Protein AF-A0A958G674-F1 (afdb_monomer_lite)

Radius of gyration: 21.1 Å; chains: 1; bounding box: 41×32×73 Å

Secondary structure (DSSP, 8-state):
----SS-EEEEEEEEEEEEGGGEEEEEEEEEETTS-EEEEEEEE-TTS-B-TTSTTTSEEEE--TTEEEEEEEEEEE-TTS-EEEEEEEEEPPPPP-PPPTTPPP----

Foldseek 3Di:
DDDPDPFFPDWDFQDWEAEAQRKIWTWTWTATVPGAIWIKI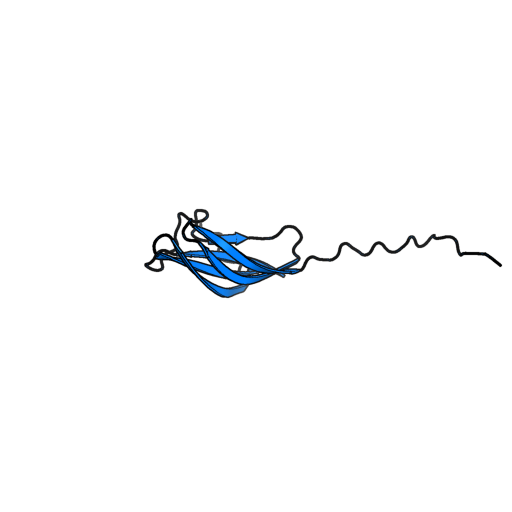FIAHNVRHQPCVPVNHRMDTDDDPQFRYWGWHDWYYDNVGDIDTDTDTHGDDDPPPDPPPPPPPPPDD

Structure (mmCIF, N/CA/C/O backbone):
data_AF-A0A958G674-F1
#
_entry.id   AF-A0A958G674-F1
#
loop_
_atom_site.group_PDB
_atom_site.id
_atom_site.type_symbol
_atom_site.label_atom_id
_atom_site.label_alt_id
_atom_site.label_comp_id
_atom_site.label_asym_id
_atom_site.label_entity_id
_atom_site.label_seq_id
_atom_site.pdbx_PDB_ins_code
_atom_site.Cartn_x
_atom_site.Cartn_y
_atom_site.Cartn_z
_atom_site.occupancy
_atom_site.B_iso_or_equiv
_atom_site.auth_seq_id
_atom_site.auth_comp_id
_atom_site.auth_asym_id
_atom_site.auth_atom_id
_atom_site.pdbx_PDB_model_num
ATOM 1 N N . MET A 1 1 ? 19.340 7.449 17.142 1.00 45.78 1 MET A N 1
ATOM 2 C CA . MET A 1 1 ? 19.177 6.443 16.072 1.00 45.78 1 MET A CA 1
ATOM 3 C C . MET A 1 1 ? 17.868 6.728 15.346 1.00 45.78 1 MET A C 1
ATOM 5 O O 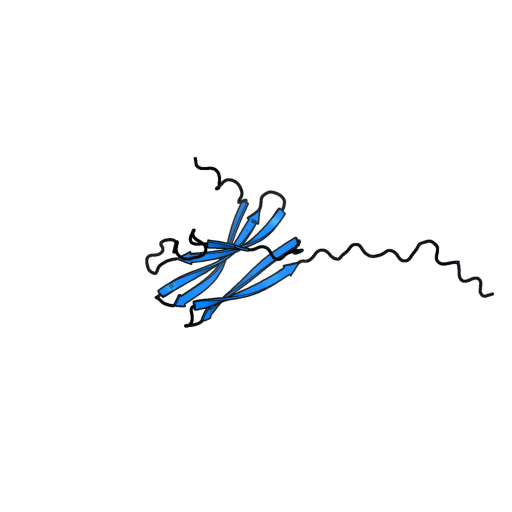. MET A 1 1 ? 16.834 6.210 15.733 1.00 45.78 1 MET A O 1
ATOM 9 N N . LEU A 1 2 ? 17.906 7.616 14.351 1.00 42.56 2 LEU A N 1
ATOM 10 C CA . LEU A 1 2 ? 16.791 7.896 13.445 1.00 42.56 2 LEU A CA 1
ATOM 11 C C . LEU A 1 2 ? 17.416 7.980 12.051 1.00 42.56 2 LEU A C 1
ATOM 13 O O . LEU A 1 2 ? 18.065 8.965 11.717 1.00 42.56 2 LEU A O 1
ATOM 17 N N . LYS A 1 3 ? 17.367 6.882 11.300 1.00 48.75 3 LYS A N 1
ATOM 18 C CA . LYS A 1 3 ? 18.017 6.777 9.989 1.00 48.75 3 LYS A CA 1
ATOM 19 C C . LYS A 1 3 ? 17.068 6.094 9.010 1.00 48.75 3 LYS A C 1
ATOM 21 O O . LYS A 1 3 ? 17.361 5.002 8.545 1.00 48.75 3 LYS A O 1
ATOM 26 N N . ALA A 1 4 ? 15.899 6.692 8.764 1.00 47.22 4 ALA A N 1
ATOM 27 C CA . ALA A 1 4 ? 14.946 6.145 7.794 1.00 47.22 4 ALA A CA 1
ATOM 28 C C . ALA A 1 4 ? 13.838 7.118 7.328 1.00 47.22 4 ALA A C 1
ATOM 30 O O . ALA A 1 4 ? 12.722 6.661 7.140 1.00 47.22 4 ALA A O 1
ATOM 31 N N . ILE A 1 5 ? 14.076 8.426 7.135 1.00 48.00 5 ILE A N 1
ATOM 32 C CA . ILE A 1 5 ? 13.094 9.297 6.431 1.00 48.00 5 ILE A CA 1
ATOM 33 C C . ILE A 1 5 ? 13.792 10.360 5.549 1.00 48.00 5 ILE A C 1
ATOM 35 O O . ILE A 1 5 ? 13.446 11.530 5.570 1.00 48.00 5 ILE A O 1
ATOM 39 N N . GLU A 1 6 ? 14.798 9.973 4.756 1.00 53.06 6 GLU A N 1
ATOM 40 C CA . GLU A 1 6 ? 15.406 10.868 3.736 1.00 53.06 6 GLU A CA 1
ATOM 41 C C . GLU A 1 6 ? 15.373 10.279 2.310 1.00 53.06 6 GLU A C 1
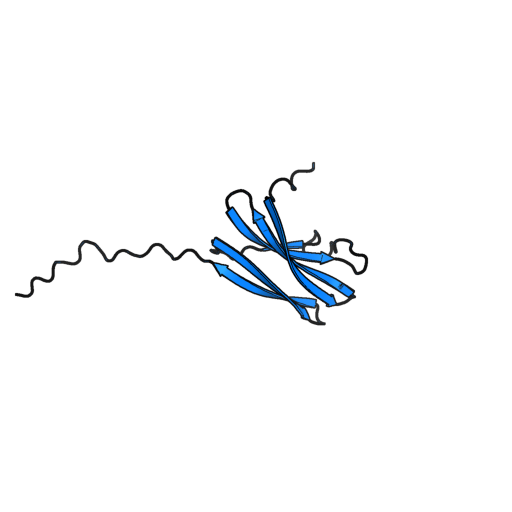ATOM 43 O O . GLU A 1 6 ? 16.159 10.659 1.442 1.00 53.06 6 GLU A O 1
ATOM 48 N N . ARG A 1 7 ? 14.482 9.316 2.031 1.00 57.78 7 ARG A N 1
ATOM 49 C CA . ARG A 1 7 ? 14.475 8.577 0.749 1.00 57.78 7 ARG A CA 1
ATOM 50 C C . ARG A 1 7 ? 13.240 8.774 -0.134 1.00 57.78 7 ARG A C 1
ATOM 52 O O . ARG A 1 7 ? 13.151 8.111 -1.163 1.00 57.78 7 ARG A O 1
ATOM 59 N N . THR A 1 8 ? 12.349 9.696 0.213 1.00 57.66 8 THR A N 1
ATOM 60 C CA . THR A 1 8 ? 11.114 9.954 -0.543 1.00 57.66 8 THR A CA 1
ATOM 61 C C . THR A 1 8 ? 11.187 11.305 -1.238 1.00 57.66 8 THR A C 1
ATOM 63 O O . THR A 1 8 ? 11.541 12.299 -0.605 1.00 57.66 8 THR A O 1
ATOM 66 N N . VAL A 1 9 ? 10.882 11.329 -2.536 1.00 69.38 9 VAL A N 1
ATOM 67 C CA . VAL A 1 9 ? 10.749 12.571 -3.316 1.00 69.38 9 VAL A CA 1
ATOM 68 C C . VAL A 1 9 ? 9.300 13.051 -3.281 1.00 69.38 9 VAL A C 1
ATOM 70 O O . VAL A 1 9 ? 9.049 14.217 -2.996 1.00 69.38 9 VAL A O 1
ATOM 73 N N . GLU A 1 10 ? 8.355 12.130 -3.462 1.00 82.88 10 GLU A N 1
ATOM 74 C CA . GLU A 1 10 ? 6.921 12.405 -3.448 1.00 82.88 10 GLU A CA 1
ATOM 75 C C . GLU A 1 10 ? 6.156 11.182 -2.922 1.00 82.88 10 GLU A C 1
ATOM 77 O O . GLU A 1 10 ? 6.540 10.037 -3.181 1.00 82.88 10 GLU A O 1
ATOM 82 N N . LEU A 1 11 ? 5.081 11.431 -2.173 1.00 88.06 11 LEU A N 1
ATOM 83 C CA . LEU A 1 11 ? 4.066 10.438 -1.840 1.00 88.06 11 LEU A CA 1
ATOM 84 C C . LEU A 1 11 ? 2.755 10.893 -2.467 1.00 88.06 11 LEU A C 1
ATOM 86 O O . LEU A 1 11 ? 2.261 11.976 -2.154 1.00 88.06 11 LEU A O 1
ATOM 90 N N . THR A 1 12 ? 2.178 10.040 -3.303 1.00 93.62 12 THR A N 1
ATOM 91 C CA . THR A 1 12 ? 0.885 10.288 -3.941 1.00 93.62 12 THR A CA 1
ATOM 92 C C . THR A 1 12 ? -0.097 9.231 -3.458 1.00 93.62 12 THR A C 1
ATOM 94 O O . THR A 1 12 ? 0.145 8.040 -3.640 1.00 93.62 12 THR A O 1
ATOM 97 N N . VAL A 1 13 ? -1.204 9.649 -2.844 1.00 96.44 13 VAL A N 1
ATOM 98 C CA . VAL A 1 13 ? -2.330 8.754 -2.536 1.00 96.44 13 VAL A CA 1
ATOM 99 C C . VAL A 1 13 ? -3.228 8.691 -3.761 1.00 96.44 13 VAL A C 1
ATOM 101 O O . VAL A 1 13 ? -3.603 9.728 -4.304 1.00 96.44 13 VAL A O 1
ATOM 104 N N . THR A 1 14 ? -3.555 7.481 -4.196 1.00 97.31 14 THR A N 1
ATOM 105 C CA . THR A 1 14 ? -4.374 7.245 -5.389 1.00 97.31 14 THR A CA 1
ATOM 106 C C . THR A 1 14 ? -5.784 6.813 -5.029 1.00 97.31 14 THR A C 1
ATOM 108 O O . THR A 1 14 ? -6.705 7.124 -5.774 1.00 97.31 14 THR A O 1
ATOM 111 N N . ASP A 1 15 ? -5.960 6.116 -3.902 1.00 98.31 15 ASP A N 1
ATOM 112 C CA . ASP A 1 15 ? -7.278 5.670 -3.453 1.00 98.31 15 ASP A CA 1
ATOM 113 C C . ASP A 1 15 ? -7.319 5.373 -1.940 1.00 98.31 15 ASP A C 1
ATOM 115 O O . ASP A 1 15 ? -6.280 5.208 -1.285 1.00 98.31 15 ASP A O 1
ATOM 119 N N . ILE A 1 16 ? -8.531 5.305 -1.392 1.00 97.75 16 ILE A N 1
ATOM 120 C CA . ILE A 1 16 ? -8.831 5.055 0.021 1.00 97.75 16 ILE A CA 1
ATOM 121 C C . ILE A 1 16 ? -9.990 4.061 0.164 1.00 97.75 16 ILE A C 1
ATOM 123 O O . ILE A 1 16 ? -11.012 4.178 -0.504 1.00 97.75 16 ILE A O 1
ATOM 127 N N . ALA A 1 17 ? -9.870 3.118 1.102 1.00 97.44 17 ALA A N 1
ATOM 128 C CA . ALA A 1 17 ? -10.932 2.163 1.419 1.00 97.44 17 ALA A CA 1
ATOM 129 C C . ALA A 1 17 ? -11.121 1.973 2.928 1.00 97.44 17 ALA A C 1
ATOM 131 O O . ALA A 1 17 ? -10.191 2.123 3.723 1.00 97.44 17 ALA A O 1
ATOM 132 N N . LEU A 1 18 ? -12.338 1.590 3.321 1.00 96.94 18 LEU A N 1
ATOM 133 C CA . LEU A 1 18 ? -12.620 1.086 4.663 1.00 96.94 18 LEU A CA 1
ATOM 134 C C . LEU A 1 18 ? 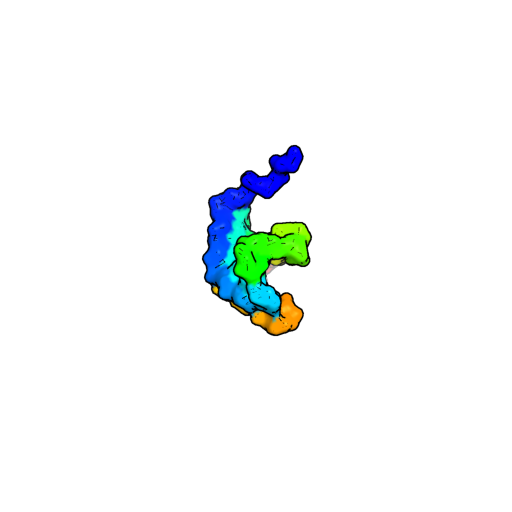-12.349 -0.418 4.716 1.00 96.94 18 LEU A C 1
ATOM 136 O O . LEU A 1 18 ? -12.746 -1.157 3.820 1.00 96.94 18 LEU A O 1
ATOM 140 N N . ALA A 1 19 ? -11.709 -0.862 5.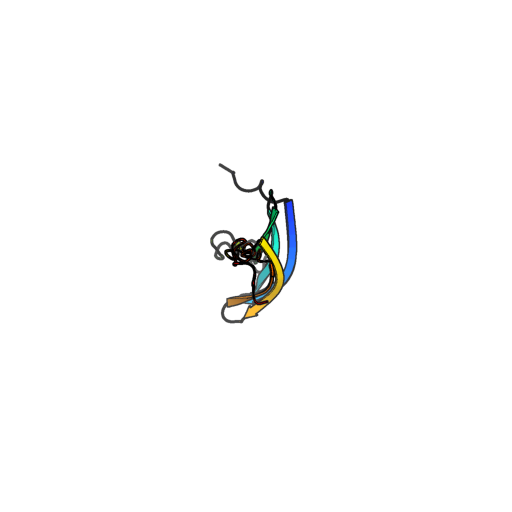790 1.00 94.62 19 ALA A N 1
ATOM 141 C CA . ALA A 1 19 ? -11.446 -2.265 6.085 1.00 94.62 19 ALA A CA 1
ATOM 142 C C . ALA A 1 19 ? -12.156 -2.702 7.378 1.00 94.62 19 ALA A C 1
ATOM 144 O O . ALA A 1 19 ? -12.749 -1.895 8.103 1.00 94.62 19 ALA A O 1
ATOM 145 N N . VAL A 1 20 ? -12.089 -4.004 7.672 1.00 92.75 20 VAL A N 1
ATOM 146 C CA . VAL A 1 20 ? -12.683 -4.609 8.873 1.00 92.75 20 VAL A CA 1
ATOM 147 C C . VAL A 1 20 ? -12.263 -3.876 10.155 1.00 92.75 20 VAL A C 1
ATOM 149 O O . VAL A 1 20 ? -11.113 -3.467 10.306 1.00 92.75 20 VAL A O 1
ATOM 152 N N . GLY A 1 21 ? -13.202 -3.700 11.089 1.00 92.25 21 GLY A N 1
ATOM 153 C CA . GLY A 1 21 ? -12.945 -3.006 12.356 1.00 92.25 21 GLY A CA 1
ATOM 154 C C . GLY A 1 21 ? -12.759 -1.491 12.214 1.00 92.25 21 GLY A C 1
ATOM 155 O O . GLY A 1 21 ? -12.001 -0.901 12.985 1.00 92.25 21 GLY A O 1
ATOM 156 N N . GLU A 1 22 ? -13.410 -0.882 11.215 1.00 94.75 22 GLU A N 1
ATOM 157 C CA . GLU A 1 22 ? -13.377 0.566 10.935 1.00 94.75 22 GLU A CA 1
ATOM 158 C C . GLU A 1 22 ? -11.955 1.099 10.706 1.00 94.75 22 GLU A C 1
ATOM 160 O O . GLU A 1 22 ? -11.626 2.245 11.022 1.00 94.75 22 GLU A O 1
ATOM 165 N N . LYS A 1 23 ? -11.088 0.234 10.177 1.00 97.06 23 LYS A N 1
ATOM 166 C CA . LYS A 1 23 ? -9.740 0.600 9.757 1.00 97.06 23 LYS A CA 1
ATOM 167 C C . LYS A 1 23 ? -9.806 1.304 8.411 1.00 97.06 23 LYS A C 1
ATOM 169 O O . LYS A 1 23 ? -10.710 1.065 7.613 1.00 97.06 23 LYS A O 1
ATOM 174 N N . ILE A 1 24 ? -8.818 2.145 8.157 1.00 97.88 24 ILE A N 1
ATOM 175 C CA . ILE A 1 24 ? -8.708 2.911 6.918 1.00 97.88 24 ILE A CA 1
ATOM 176 C C . ILE A 1 24 ? -7.475 2.413 6.175 1.00 97.88 24 ILE A C 1
ATOM 178 O O . ILE A 1 24 ? -6.401 2.318 6.770 1.00 97.88 24 ILE A O 1
ATOM 182 N N . ILE A 1 25 ? -7.626 2.096 4.895 1.00 97.81 25 ILE A N 1
ATOM 183 C CA . ILE A 1 25 ? -6.536 1.734 3.990 1.00 97.81 25 ILE A CA 1
ATOM 184 C C . ILE A 1 25 ? -6.298 2.893 3.035 1.00 97.81 25 ILE A C 1
ATOM 186 O O . ILE A 1 25 ? -7.239 3.372 2.409 1.00 97.81 25 ILE A O 1
ATOM 190 N N . LEU A 1 26 ? -5.042 3.305 2.897 1.00 97.56 26 LEU A N 1
ATOM 191 C CA . LEU A 1 26 ? -4.588 4.174 1.818 1.00 97.56 26 LEU A CA 1
ATOM 192 C C . LEU A 1 26 ? -3.753 3.352 0.846 1.00 97.56 26 LEU A C 1
ATOM 194 O O . LEU A 1 26 ? -2.828 2.652 1.270 1.00 97.56 26 LEU A O 1
ATOM 198 N N . ALA A 1 27 ? -4.052 3.483 -0.440 1.00 97.62 27 ALA A N 1
ATOM 199 C CA . ALA A 1 27 ? -3.190 3.019 -1.512 1.00 97.62 27 ALA A CA 1
ATOM 200 C C . ALA A 1 27 ? -2.594 4.214 -2.244 1.00 97.62 27 ALA A C 1
ATOM 202 O O . ALA A 1 27 ? -3.231 5.254 -2.426 1.00 97.62 27 ALA A O 1
ATOM 203 N N . GLY A 1 28 ? -1.346 4.068 -2.653 1.00 96.31 28 GLY A N 1
ATOM 204 C CA . GLY A 1 28 ? -0.637 5.129 -3.333 1.00 96.31 28 GLY A CA 1
ATOM 205 C C . GLY A 1 28 ? 0.736 4.683 -3.771 1.00 96.31 28 GLY A C 1
ATOM 206 O O . GLY A 1 28 ? 1.089 3.510 -3.669 1.00 96.31 28 GLY A O 1
ATOM 207 N N . LYS A 1 29 ? 1.535 5.630 -4.230 1.00 94.31 29 LYS A N 1
ATOM 208 C CA . LYS A 1 29 ? 2.910 5.378 -4.632 1.00 94.31 29 LYS A CA 1
ATOM 209 C C . LYS A 1 29 ? 3.872 6.303 -3.919 1.00 94.31 29 LYS A C 1
ATOM 211 O O . LYS A 1 29 ? 3.525 7.409 -3.502 1.00 94.31 29 LYS A O 1
ATOM 216 N N . VAL A 1 30 ? 5.096 5.822 -3.797 1.00 92.94 30 VAL A N 1
ATOM 217 C CA . VAL A 1 30 ? 6.234 6.585 -3.305 1.00 92.94 30 VAL A CA 1
ATOM 218 C C . VAL A 1 30 ? 7.255 6.649 -4.423 1.00 92.94 30 VAL A C 1
ATOM 220 O O . VAL A 1 30 ? 7.717 5.610 -4.902 1.00 92.94 30 VAL A O 1
ATOM 223 N N . GLN A 1 31 ? 7.622 7.865 -4.814 1.00 90.25 31 GLN A N 1
ATOM 224 C CA . GLN A 1 31 ? 8.723 8.082 -5.738 1.00 90.25 31 GLN A CA 1
ATOM 225 C C . GLN A 1 31 ? 10.047 7.999 -4.973 1.00 90.25 31 GLN A C 1
ATOM 227 O O . GLN A 1 31 ? 10.309 8.785 -4.050 1.00 90.25 31 GLN A O 1
ATOM 232 N N . MET A 1 32 ? 10.887 7.037 -5.354 1.00 83.69 32 MET A N 1
ATOM 233 C CA . MET A 1 32 ? 12.185 6.816 -4.724 1.00 83.69 32 MET A CA 1
ATOM 234 C C . MET A 1 32 ? 13.249 7.736 -5.334 1.00 83.69 32 MET A C 1
ATOM 236 O O . MET A 1 32 ? 13.250 8.045 -6.528 1.00 83.69 32 MET A O 1
ATOM 240 N N . ARG A 1 33 ? 14.211 8.174 -4.512 1.00 75.31 33 ARG A N 1
ATOM 241 C CA . ARG A 1 33 ? 15.403 8.867 -5.028 1.00 75.31 33 ARG A CA 1
ATOM 242 C C . ARG A 1 33 ? 16.198 7.918 -5.932 1.00 75.31 33 ARG A C 1
ATOM 244 O O . ARG A 1 33 ? 16.644 6.876 -5.462 1.00 75.31 33 ARG A O 1
ATOM 251 N N . GLY A 1 34 ? 16.406 8.308 -7.190 1.00 72.06 34 GLY A N 1
ATOM 252 C CA . GLY A 1 34 ? 17.080 7.481 -8.201 1.00 72.06 34 GLY A CA 1
ATOM 253 C C . GLY A 1 34 ? 16.138 6.796 -9.198 1.00 72.06 34 GLY A C 1
ATOM 254 O O . GLY A 1 34 ? 16.625 6.071 -10.057 1.00 72.06 34 GLY A O 1
ATOM 255 N N . GLY A 1 35 ? 14.828 7.057 -9.118 1.00 77.19 35 GLY A N 1
ATOM 256 C CA . GLY A 1 35 ? 13.827 6.595 -10.087 1.00 77.19 35 GLY A CA 1
ATOM 257 C C . GLY A 1 35 ? 12.811 5.625 -9.482 1.00 77.19 35 GLY A C 1
ATOM 258 O O . GLY A 1 35 ? 12.783 5.462 -8.270 1.00 77.19 35 GLY A O 1
ATOM 259 N N . ALA A 1 36 ? 12.002 5.012 -10.352 1.00 83.69 36 ALA A N 1
ATOM 260 C CA . ALA A 1 36 ? 10.973 3.988 -10.117 1.00 83.69 36 ALA A CA 1
ATOM 261 C C . ALA A 1 36 ? 10.019 4.208 -8.922 1.00 83.69 36 ALA A C 1
ATOM 263 O O . ALA A 1 36 ? 10.418 4.250 -7.753 1.00 83.69 36 ALA A O 1
ATOM 264 N N . ASN A 1 37 ? 8.715 4.250 -9.193 1.00 91.19 37 ASN A N 1
ATOM 265 C CA . ASN A 1 37 ? 7.734 4.292 -8.120 1.00 91.19 37 ASN A CA 1
ATOM 266 C C . ASN A 1 37 ? 7.640 2.936 -7.406 1.00 91.19 37 ASN A C 1
ATOM 268 O O . ASN A 1 37 ? 7.910 1.862 -7.956 1.00 91.19 37 ASN A O 1
ATOM 272 N N . ARG A 1 38 ? 7.274 2.996 -6.128 1.00 91.19 38 ARG A N 1
ATOM 273 C CA . ARG A 1 38 ? 6.955 1.837 -5.293 1.00 91.19 38 ARG A CA 1
ATOM 274 C C . ARG A 1 38 ? 5.523 1.951 -4.819 1.00 91.19 38 ARG A C 1
ATOM 276 O O . ARG A 1 38 ? 5.087 3.042 -4.458 1.00 91.19 38 ARG A O 1
ATOM 283 N N . MET A 1 39 ? 4.813 0.831 -4.777 1.00 94.00 39 MET A N 1
ATOM 284 C CA . MET A 1 39 ? 3.452 0.807 -4.257 1.00 94.00 39 MET A CA 1
ATOM 285 C C . MET A 1 39 ? 3.484 0.930 -2.733 1.00 94.00 39 MET A C 1
ATOM 287 O O . MET A 1 39 ? 4.184 0.185 -2.053 1.00 94.00 39 MET A O 1
ATOM 291 N N . LEU A 1 40 ? 2.705 1.858 -2.196 1.00 94.94 40 LEU A N 1
ATOM 292 C CA . LEU A 1 40 ? 2.477 2.060 -0.776 1.00 94.94 40 LEU A CA 1
ATOM 293 C C . LEU A 1 40 ? 1.070 1.593 -0.420 1.00 94.94 40 LEU A C 1
ATOM 295 O O . LEU A 1 40 ? 0.089 2.033 -1.019 1.00 94.94 40 LEU A O 1
ATOM 299 N N . LEU A 1 41 ? 0.991 0.773 0.621 1.00 96.62 41 LEU A N 1
ATOM 300 C CA . LEU A 1 41 ? -0.238 0.475 1.337 1.00 96.62 41 LEU A CA 1
ATOM 301 C C . LEU A 1 41 ? -0.063 0.889 2.788 1.00 96.62 41 LEU A C 1
ATOM 303 O O . LEU A 1 41 ? 0.793 0.344 3.474 1.00 96.62 41 LEU A O 1
ATOM 307 N N . ALA A 1 42 ? -0.862 1.830 3.271 1.00 97.06 42 ALA A N 1
ATOM 308 C CA . ALA A 1 42 ? -0.851 2.234 4.673 1.00 97.06 42 ALA A CA 1
ATOM 309 C C . ALA A 1 42 ? -2.191 1.896 5.327 1.00 97.06 42 ALA A C 1
ATOM 311 O O . ALA A 1 42 ? -3.242 2.053 4.707 1.00 97.06 42 ALA A O 1
ATOM 312 N N . ARG A 1 43 ? -2.156 1.440 6.582 1.00 97.56 43 ARG A N 1
ATOM 313 C CA . ARG A 1 43 ? -3.350 1.150 7.377 1.00 97.56 43 ARG A CA 1
ATOM 314 C C . ARG A 1 43 ? -3.382 2.018 8.622 1.00 97.56 43 ARG A C 1
ATOM 316 O O . ARG A 1 43 ? -2.402 2.114 9.358 1.00 97.56 43 ARG A O 1
ATOM 323 N N . PHE A 1 44 ? -4.544 2.600 8.876 1.00 97.88 44 PHE A N 1
ATOM 324 C CA . PHE A 1 44 ? -4.806 3.449 10.026 1.00 97.88 44 PHE A CA 1
ATOM 325 C C . PHE A 1 44 ? -5.955 2.891 10.861 1.00 97.88 44 PHE A C 1
ATOM 327 O O . PHE A 1 44 ? -6.850 2.194 10.374 1.00 97.88 44 PHE A O 1
ATOM 334 N N . THR A 1 45 ? -5.928 3.202 12.151 1.00 97.88 45 THR A N 1
ATOM 335 C CA . THR A 1 45 ? -7.053 3.004 13.058 1.00 97.88 45 THR A CA 1
ATOM 336 C C . THR A 1 45 ? -8.210 3.928 12.680 1.00 97.88 45 THR A C 1
ATOM 338 O O . THR A 1 45 ? -8.023 4.928 11.991 1.00 97.88 45 THR A O 1
ATOM 341 N N . ARG A 1 46 ? -9.403 3.657 13.225 1.00 97.12 46 ARG A N 1
ATOM 342 C CA . ARG A 1 46 ? -10.559 4.561 13.124 1.00 97.12 46 ARG A CA 1
ATOM 343 C C . ARG A 1 46 ? -10.247 5.993 13.577 1.00 97.12 46 ARG A C 1
ATOM 345 O O . ARG A 1 46 ? -10.816 6.947 13.067 1.00 97.12 46 ARG A O 1
ATOM 352 N N . SER A 1 47 ? -9.339 6.138 14.540 1.00 96.69 47 SER A N 1
ATOM 353 C CA . SER A 1 47 ? -8.875 7.426 15.062 1.00 96.69 47 SER A CA 1
ATOM 354 C C . SER A 1 47 ? -7.797 8.105 14.208 1.00 96.69 47 SER A C 1
ATOM 356 O O . SER A 1 47 ? -7.302 9.155 14.600 1.00 96.69 47 SER A O 1
ATOM 358 N N . GLY A 1 48 ? -7.420 7.523 13.065 1.00 95.69 48 GLY A N 1
ATOM 359 C CA . GLY A 1 48 ? -6.423 8.083 12.152 1.00 95.69 48 GLY A CA 1
ATOM 360 C C . GLY A 1 48 ? -4.967 7.853 12.567 1.00 95.69 48 GLY A C 1
ATOM 361 O O . GLY A 1 48 ? -4.069 8.396 11.934 1.00 95.69 48 GLY A O 1
ATOM 362 N N . ASN A 1 49 ? -4.701 7.042 13.596 1.00 97.62 49 ASN A N 1
ATOM 363 C CA . ASN A 1 49 ? -3.333 6.676 13.973 1.00 97.62 49 ASN A CA 1
ATOM 364 C C . ASN A 1 49 ? -2.828 5.516 13.101 1.00 97.62 49 ASN A C 1
ATOM 366 O O . ASN A 1 49 ? -3.634 4.650 12.756 1.00 97.62 49 ASN A O 1
ATOM 370 N N . PRO A 1 50 ? -1.524 5.425 12.780 1.00 97.12 50 PRO A N 1
ATOM 371 C CA . PRO A 1 50 ? -0.975 4.255 12.097 1.00 97.12 50 PRO A CA 1
ATOM 372 C C . PRO A 1 50 ? -1.293 2.961 12.857 1.00 97.12 50 PRO A C 1
ATOM 374 O O . PRO A 1 50 ? -1.065 2.856 14.064 1.00 97.12 50 PRO A O 1
ATOM 377 N N . ASP A 1 51 ? -1.823 1.963 12.156 1.00 97.50 51 ASP A N 1
ATOM 378 C CA . ASP A 1 51 ? -2.117 0.655 12.732 1.00 97.50 51 ASP A CA 1
ATOM 379 C C . ASP A 1 51 ? -0.857 -0.215 12.723 1.00 97.50 51 ASP A C 1
ATOM 381 O O . ASP A 1 51 ? -0.602 -0.944 11.768 1.00 97.50 51 ASP A O 1
ATOM 385 N N . LEU A 1 52 ? -0.065 -0.160 13.797 1.00 97.12 52 LEU A N 1
ATOM 386 C CA . LEU A 1 52 ? 1.221 -0.868 13.896 1.00 97.12 52 LEU A CA 1
ATOM 387 C C . LEU A 1 52 ? 1.112 -2.401 13.806 1.00 97.12 52 LEU A C 1
ATOM 389 O O . LEU A 1 52 ? 2.122 -3.068 13.597 1.00 97.12 52 LEU A O 1
ATOM 393 N N . SER A 1 53 ? -0.096 -2.970 13.911 1.00 95.12 53 SER A N 1
ATOM 394 C CA . SER A 1 53 ? -0.322 -4.395 13.626 1.00 95.12 53 SER A CA 1
ATOM 395 C C . SER A 1 53 ? -0.164 -4.741 12.138 1.00 95.12 53 SER A C 1
ATOM 397 O O . SER A 1 53 ? -0.006 -5.908 11.786 1.00 95.12 53 SER A O 1
ATOM 399 N N . PHE A 1 54 ? -0.208 -3.741 11.254 1.00 95.38 54 PHE A N 1
ATOM 400 C CA . PHE A 1 54 ? -0.019 -3.900 9.820 1.00 95.38 54 PHE A CA 1
ATOM 401 C C . PHE A 1 54 ? 1.459 -3.757 9.452 1.00 95.38 54 PHE A C 1
ATOM 403 O O . PHE A 1 54 ? 2.048 -2.688 9.627 1.00 95.38 54 PHE A O 1
ATOM 410 N N . ASP A 1 55 ? 2.066 -4.839 8.962 1.00 95.00 55 ASP A N 1
ATOM 411 C CA . ASP A 1 55 ? 3.478 -4.894 8.536 1.00 95.00 55 ASP A CA 1
ATOM 412 C C . ASP A 1 55 ? 4.485 -4.371 9.595 1.00 95.00 55 ASP A C 1
ATOM 414 O O . ASP A 1 55 ? 5.562 -3.861 9.282 1.00 95.00 55 ASP A O 1
ATOM 418 N N . GLY A 1 56 ? 4.098 -4.419 10.877 1.00 95.88 56 GLY A N 1
ATOM 419 C CA . GLY A 1 56 ? 4.876 -3.964 12.038 1.00 95.88 56 GLY A CA 1
ATOM 420 C C . GLY A 1 56 ? 5.051 -2.445 12.188 1.00 95.88 56 GLY A C 1
ATOM 421 O O . GLY A 1 56 ? 5.493 -1.984 13.240 1.00 95.88 56 GLY A O 1
ATOM 422 N N . LYS A 1 57 ? 4.722 -1.653 11.161 1.00 94.94 57 LYS A N 1
ATOM 423 C CA . LYS A 1 57 ? 4.961 -0.194 11.124 1.00 94.94 57 LYS A CA 1
ATOM 424 C C . LYS A 1 57 ? 3.783 0.634 10.605 1.00 94.94 57 LYS A C 1
ATOM 426 O O . LYS A 1 57 ? 3.897 1.852 10.499 1.00 94.94 57 LYS A O 1
ATOM 431 N N . GLY A 1 58 ? 2.659 -0.005 10.285 1.00 96.00 58 GLY A N 1
ATOM 432 C CA . GLY A 1 58 ? 1.454 0.648 9.769 1.00 96.00 58 GLY A CA 1
ATOM 433 C C . GLY A 1 58 ? 1.430 0.844 8.258 1.00 96.00 58 GLY A C 1
ATOM 434 O O . GLY A 1 58 ? 0.438 1.338 7.731 1.00 96.00 58 GLY A O 1
ATOM 435 N N . TYR A 1 59 ? 2.480 0.444 7.541 1.00 95.44 59 TYR A N 1
ATOM 436 C CA . TYR A 1 59 ? 2.498 0.486 6.086 1.00 95.44 59 TYR A CA 1
ATOM 437 C C . TYR A 1 59 ? 3.418 -0.575 5.485 1.00 95.44 59 TYR A C 1
ATOM 439 O O . TYR A 1 59 ? 4.456 -0.915 6.055 1.00 95.44 59 TYR A O 1
ATOM 447 N N . LEU A 1 60 ? 3.046 -1.011 4.289 1.00 94.31 60 LEU A N 1
ATOM 448 C CA . LEU A 1 60 ? 3.795 -1.865 3.389 1.00 94.31 60 LEU A CA 1
ATOM 449 C C . LEU A 1 60 ? 4.269 -1.025 2.201 1.00 94.31 60 LEU A C 1
ATOM 451 O O . LEU A 1 60 ? 3.470 -0.352 1.550 1.00 94.31 60 LEU A O 1
ATOM 455 N N . LEU A 1 61 ? 5.564 -1.090 1.902 1.00 91.75 61 LEU A N 1
ATOM 456 C CA . LEU A 1 61 ? 6.123 -0.581 0.653 1.00 91.75 61 LEU A CA 1
ATOM 457 C C . LEU A 1 61 ? 6.470 -1.787 -0.219 1.00 91.75 61 LEU A C 1
ATOM 459 O O . LEU A 1 61 ? 7.401 -2.526 0.090 1.00 91.75 61 LEU A O 1
ATOM 463 N N . SER A 1 62 ? 5.690 -2.005 -1.270 1.00 89.69 62 SER A N 1
ATOM 464 C CA . SER A 1 62 ? 5.806 -3.159 -2.152 1.00 89.69 62 SER A CA 1
ATOM 465 C C . SER A 1 62 ? 6.508 -2.791 -3.458 1.00 89.69 62 SER A C 1
ATOM 467 O O . SER A 1 62 ? 6.298 -1.717 -4.034 1.00 89.69 62 SER A O 1
ATOM 469 N N . ASN A 1 63 ? 7.346 -3.715 -3.919 1.00 87.44 63 ASN A N 1
ATOM 470 C CA . ASN A 1 63 ? 7.915 -3.735 -5.253 1.00 87.44 63 ASN A CA 1
ATOM 471 C C . ASN A 1 63 ? 7.508 -5.051 -5.918 1.00 87.44 63 ASN A C 1
ATOM 473 O O . ASN A 1 63 ? 7.564 -6.092 -5.266 1.00 87.44 63 ASN A O 1
ATOM 477 N N . LEU A 1 64 ? 7.131 -5.013 -7.193 1.00 87.69 64 LEU A N 1
ATOM 478 C CA . LEU A 1 64 ? 7.024 -6.223 -7.999 1.00 87.69 64 LEU A CA 1
ATOM 479 C C . LEU A 1 64 ? 8.397 -6.497 -8.607 1.00 87.69 64 LEU A C 1
ATOM 481 O O . LEU A 1 64 ? 9.013 -5.598 -9.183 1.00 87.69 64 LEU A O 1
ATOM 485 N N . ASP A 1 65 ? 8.893 -7.718 -8.450 1.00 86.75 65 ASP A N 1
ATOM 486 C CA . ASP A 1 65 ? 10.201 -8.092 -8.976 1.00 86.75 65 ASP A CA 1
ATOM 487 C C . ASP A 1 65 ? 10.231 -7.931 -10.501 1.00 86.75 65 ASP A C 1
ATOM 489 O O . ASP A 1 65 ? 9.332 -8.382 -11.210 1.00 86.75 65 ASP A O 1
ATOM 493 N N . GLY A 1 66 ? 11.253 -7.231 -10.999 1.00 84.75 66 GLY A N 1
ATOM 494 C CA . GLY A 1 66 ? 11.396 -6.892 -12.418 1.00 84.75 66 GLY A CA 1
ATOM 495 C C . GLY A 1 66 ? 10.566 -5.695 -12.900 1.00 84.75 66 GLY A C 1
ATOM 496 O O . GLY A 1 66 ? 10.730 -5.284 -14.047 1.00 84.7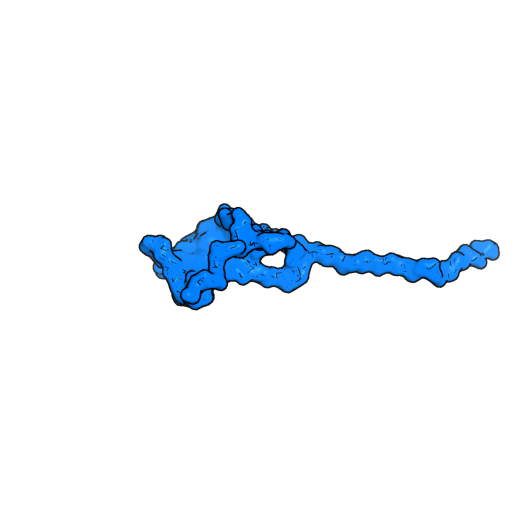5 66 GLY A O 1
ATOM 497 N N . ALA A 1 67 ? 9.708 -5.102 -12.063 1.00 89.25 67 ALA A N 1
ATOM 498 C CA . ALA A 1 67 ? 8.989 -3.891 -12.443 1.00 89.25 67 ALA A CA 1
ATOM 499 C C . ALA A 1 67 ? 9.913 -2.663 -12.398 1.00 89.25 67 ALA A C 1
ATOM 501 O O . ALA A 1 67 ? 10.516 -2.344 -11.369 1.00 89.25 67 ALA A O 1
ATOM 502 N N . ALA A 1 68 ? 9.980 -1.956 -13.521 1.00 88.44 68 ALA A N 1
ATOM 503 C CA . ALA A 1 68 ? 10.638 -0.666 -13.663 1.00 88.44 68 ALA A CA 1
ATOM 504 C C . ALA A 1 68 ? 9.786 0.477 -13.095 1.00 88.44 68 ALA A C 1
ATOM 506 O O . ALA A 1 68 ? 10.333 1.459 -12.595 1.00 88.44 68 ALA A O 1
ATOM 507 N N . ASP A 1 69 ? 8.455 0.350 -13.132 1.00 90.94 69 ASP A N 1
ATOM 508 C CA . ASP A 1 69 ? 7.549 1.315 -12.509 1.00 90.94 69 ASP A CA 1
ATOM 509 C C . ASP A 1 69 ? 6.231 0.675 -12.055 1.00 90.94 69 ASP A C 1
ATOM 511 O O . ASP A 1 69 ? 5.812 -0.353 -12.597 1.00 90.94 69 ASP A O 1
ATOM 515 N N . LEU A 1 70 ? 5.582 1.287 -11.062 1.00 93.56 70 LEU A N 1
ATOM 516 C CA . LEU A 1 70 ? 4.341 0.804 -10.450 1.00 93.56 70 LEU A CA 1
ATOM 517 C C . LEU A 1 70 ? 3.358 1.947 -10.199 1.00 93.56 70 LEU A C 1
ATOM 519 O O . LEU A 1 70 ? 3.687 2.922 -9.523 1.00 93.56 70 LEU A O 1
ATOM 523 N N . GLU A 1 71 ? 2.116 1.759 -10.641 1.00 93.50 71 GLU A N 1
ATOM 524 C CA . GLU A 1 71 ? 1.027 2.710 -10.429 1.00 93.50 71 GLU A CA 1
ATOM 525 C C . GLU A 1 71 ? -0.216 2.002 -9.872 1.00 93.50 71 GLU A C 1
ATOM 527 O O . GLU A 1 71 ? -1.009 1.437 -10.638 1.00 93.50 71 GLU A O 1
ATOM 532 N N . PRO A 1 72 ? -0.440 2.036 -8.550 1.00 95.94 72 PRO A N 1
ATOM 533 C CA . PRO A 1 72 ? -1.731 1.666 -7.994 1.00 95.94 72 PRO A CA 1
ATOM 534 C C . PRO A 1 72 ? -2.776 2.719 -8.379 1.00 95.94 72 PRO A C 1
ATOM 536 O O . PRO A 1 72 ? -2.479 3.904 -8.482 1.00 95.94 72 PRO A O 1
ATOM 539 N N . ARG A 1 73 ? -4.013 2.289 -8.617 1.00 96.69 73 ARG A N 1
ATOM 540 C CA . ARG A 1 73 ? -5.130 3.167 -9.008 1.00 96.69 73 ARG A CA 1
ATOM 541 C C . ARG A 1 73 ? -6.391 2.949 -8.194 1.00 96.69 73 ARG A C 1
ATOM 543 O O . ARG A 1 73 ? -7.222 3.843 -8.142 1.00 96.69 73 ARG A O 1
ATOM 550 N N . SER A 1 74 ? -6.542 1.773 -7.601 1.00 97.81 74 SER A N 1
ATOM 551 C CA . SER A 1 74 ? -7.736 1.420 -6.845 1.00 97.81 74 SER A CA 1
ATOM 552 C C . SER A 1 74 ? -7.390 0.479 -5.709 1.00 97.81 74 SER A C 1
ATOM 554 O O . SER A 1 74 ? -6.531 -0.394 -5.874 1.00 97.81 74 SER A O 1
ATOM 556 N N . VAL A 1 75 ? -8.108 0.588 -4.601 1.00 98.06 75 VAL A N 1
ATOM 557 C CA . VAL A 1 75 ? -8.010 -0.350 -3.487 1.00 98.06 75 VAL A CA 1
ATOM 558 C C . VAL A 1 75 ? -9.392 -0.745 -2.994 1.00 98.06 75 VAL A C 1
ATOM 560 O O . VAL A 1 75 ? -10.278 0.086 -2.826 1.00 98.06 75 VAL A O 1
ATOM 563 N N . ILE A 1 76 ? -9.569 -2.035 -2.733 1.00 97.81 76 ILE A N 1
ATOM 564 C CA . ILE A 1 76 ? -10.730 -2.550 -2.011 1.00 97.81 76 ILE A CA 1
ATOM 565 C C . ILE A 1 76 ? -10.255 -3.421 -0.857 1.00 97.81 76 ILE A C 1
ATOM 567 O O . ILE A 1 76 ? -9.200 -4.054 -0.927 1.00 97.81 76 ILE A O 1
ATOM 571 N N . ALA A 1 77 ? -11.053 -3.466 0.200 1.00 96.94 77 ALA A N 1
ATOM 572 C CA . ALA A 1 77 ? -10.876 -4.409 1.287 1.00 96.94 77 ALA A CA 1
ATOM 573 C C . ALA A 1 77 ? -12.166 -5.205 1.472 1.00 96.94 77 ALA A C 1
ATOM 575 O O . ALA A 1 77 ? -13.262 -4.658 1.337 1.00 96.94 77 ALA A O 1
ATOM 576 N N . ASP A 1 78 ? -12.033 -6.494 1.761 1.00 93.31 78 ASP A N 1
ATOM 577 C CA . ASP A 1 78 ? -13.178 -7.349 2.053 1.00 93.31 78 ASP A CA 1
ATOM 578 C C . ASP A 1 78 ? -13.448 -7.443 3.573 1.00 93.31 78 ASP A C 1
ATOM 580 O O . ASP A 1 78 ? -12.621 -7.025 4.396 1.00 93.31 78 ASP A O 1
ATOM 584 N N . PRO A 1 79 ? -14.603 -7.997 3.988 1.00 92.19 79 PRO A N 1
ATOM 585 C CA . PRO A 1 79 ? -14.928 -8.167 5.405 1.00 92.19 79 PRO A CA 1
ATOM 586 C C . PRO A 1 79 ? -14.016 -9.143 6.168 1.00 92.19 79 PRO A C 1
ATOM 588 O O . PRO A 1 79 ? -14.048 -9.156 7.398 1.00 92.19 79 PRO A O 1
ATOM 591 N N . PHE A 1 80 ? -13.219 -9.956 5.470 1.00 91.19 80 PHE A N 1
ATOM 592 C CA . PHE A 1 80 ? -12.288 -10.922 6.059 1.00 91.19 80 PHE A CA 1
ATOM 593 C C . PHE A 1 80 ? -10.893 -10.326 6.292 1.00 91.19 80 PHE A C 1
ATOM 595 O O . PHE A 1 80 ? -10.029 -10.983 6.872 1.00 91.19 80 PHE A O 1
ATOM 602 N N . GLY A 1 81 ? -10.682 -9.068 5.894 1.00 89.12 81 GLY A N 1
ATOM 603 C CA . GLY A 1 81 ? -9.422 -8.353 6.068 1.00 89.12 81 GLY A CA 1
ATOM 604 C C . GLY A 1 81 ? -8.445 -8.521 4.905 1.00 89.12 81 GLY A C 1
ATOM 605 O O . GLY A 1 81 ? -7.299 -8.084 5.032 1.00 89.12 81 GLY A O 1
ATOM 606 N N . ASN A 1 82 ? -8.874 -9.105 3.782 1.00 94.69 82 ASN A N 1
ATOM 607 C CA . ASN A 1 82 ? -8.074 -9.115 2.562 1.00 94.69 82 ASN A CA 1
ATOM 608 C C . ASN A 1 82 ? -8.101 -7.729 1.920 1.00 94.69 82 ASN A C 1
ATOM 610 O O . ASN A 1 82 ? -9.114 -7.030 1.959 1.00 94.69 82 ASN A O 1
ATOM 614 N N . ILE A 1 83 ? -6.983 -7.344 1.308 1.00 96.00 83 ILE A N 1
ATOM 615 C CA . ILE A 1 83 ? -6.839 -6.069 0.606 1.00 96.00 83 ILE A CA 1
ATOM 616 C C . ILE A 1 83 ? -6.401 -6.375 -0.822 1.00 96.00 83 ILE A C 1
ATOM 618 O O . ILE A 1 83 ? -5.386 -7.042 -1.027 1.00 96.00 83 ILE A O 1
ATOM 622 N N . LEU A 1 84 ? -7.157 -5.882 -1.800 1.00 96.12 84 LEU A N 1
ATOM 623 C CA . LEU A 1 84 ? -6.829 -5.984 -3.217 1.00 96.12 84 LEU A CA 1
ATOM 624 C C . LEU A 1 84 ? -6.487 -4.599 -3.755 1.00 96.12 84 LEU A C 1
ATOM 626 O O . LEU A 1 84 ? -7.236 -3.643 -3.552 1.00 96.12 84 LEU A O 1
ATOM 630 N N . VAL A 1 85 ? -5.373 -4.515 -4.478 1.00 96.62 85 VAL A N 1
ATOM 631 C CA . VAL A 1 85 ? -4.916 -3.289 -5.134 1.00 96.62 85 VAL A CA 1
ATOM 632 C C . VAL A 1 85 ? -4.883 -3.526 -6.635 1.00 96.62 85 VAL A C 1
ATOM 634 O O . VAL A 1 85 ? -4.289 -4.496 -7.103 1.00 96.62 85 VAL A O 1
ATOM 637 N N . GLY A 1 86 ? -5.541 -2.644 -7.379 1.00 95.94 86 GLY A N 1
ATOM 638 C CA . GLY A 1 86 ? -5.538 -2.627 -8.839 1.00 95.94 86 GLY A CA 1
ATOM 639 C C . GLY A 1 86 ? -4.661 -1.497 -9.365 1.00 95.94 86 GLY A C 1
ATOM 640 O O . GLY A 1 86 ? -4.530 -0.455 -8.720 1.00 95.94 86 GLY A O 1
ATOM 641 N N . GLY A 1 87 ? -4.060 -1.690 -10.537 1.00 95.50 87 GLY A N 1
ATOM 642 C CA . GLY A 1 87 ? -3.111 -0.740 -11.108 1.00 95.50 87 GLY A CA 1
ATOM 643 C C . GLY A 1 87 ? -2.431 -1.265 -12.368 1.00 95.50 87 GLY A C 1
ATOM 644 O O . GLY A 1 87 ? -2.894 -2.231 -12.974 1.00 95.50 87 GLY A O 1
ATOM 645 N N . TRP A 1 88 ? -1.326 -0.632 -12.750 1.00 94.50 88 TRP A N 1
ATOM 646 C CA . TRP A 1 88 ? -0.435 -1.138 -13.795 1.00 94.50 88 TRP A CA 1
ATOM 647 C C . TRP A 1 88 ? 1.013 -1.178 -13.309 1.00 94.50 88 TRP A C 1
ATOM 649 O O . TRP A 1 88 ? 1.398 -0.485 -12.366 1.00 94.50 88 TRP A O 1
ATOM 659 N N . ALA A 1 89 ? 1.803 -2.014 -13.973 1.00 93.50 89 ALA A N 1
ATOM 660 C CA . ALA A 1 89 ? 3.233 -2.146 -13.767 1.00 93.50 89 ALA A CA 1
ATOM 661 C C . ALA A 1 89 ? 3.925 -2.099 -15.130 1.00 93.50 89 ALA A C 1
ATOM 663 O O . ALA A 1 89 ? 3.441 -2.704 -16.090 1.00 93.50 89 ALA A O 1
ATOM 664 N N . LEU A 1 90 ? 5.034 -1.372 -15.212 1.00 91.50 90 LEU A N 1
ATOM 665 C CA . LEU A 1 90 ? 5.918 -1.402 -16.369 1.00 91.50 90 LEU A CA 1
ATOM 666 C C . LEU A 1 90 ? 7.059 -2.363 -16.068 1.00 91.50 90 LEU A C 1
ATOM 668 O O . LEU A 1 90 ? 7.745 -2.202 -15.064 1.00 91.50 90 LEU A O 1
ATOM 672 N N . PHE A 1 91 ? 7.276 -3.323 -16.956 1.00 89.56 91 PHE A N 1
ATOM 673 C CA . PHE A 1 91 ? 8.452 -4.182 -16.952 1.00 89.56 91 PHE A CA 1
ATOM 674 C C . PHE A 1 91 ? 9.340 -3.738 -18.107 1.00 89.56 91 PHE A C 1
ATOM 676 O O . PHE A 1 91 ? 8.841 -3.502 -19.211 1.00 89.56 91 PHE A O 1
ATOM 683 N N . GLU A 1 92 ? 10.639 -3.592 -17.861 1.00 82.75 92 GLU A N 1
ATOM 684 C CA . GLU A 1 92 ? 11.575 -3.433 -18.968 1.00 82.75 92 GLU A CA 1
ATOM 685 C C . GLU A 1 92 ? 11.509 -4.695 -19.825 1.00 82.75 92 GLU A C 1
ATOM 687 O O . GLU A 1 92 ? 11.554 -5.816 -19.310 1.00 82.75 92 GLU A O 1
ATOM 692 N N . ALA A 1 93 ? 11.346 -4.512 -21.138 1.00 73.06 93 ALA A N 1
ATOM 693 C CA . ALA A 1 93 ? 11.456 -5.633 -22.050 1.00 73.06 93 ALA A CA 1
ATOM 694 C C . ALA A 1 93 ? 12.848 -6.252 -21.858 1.00 73.06 93 ALA A C 1
ATOM 696 O O . ALA A 1 93 ? 13.825 -5.499 -21.756 1.00 73.06 93 ALA A O 1
ATOM 697 N N . PRO A 1 94 ? 12.967 -7.592 -21.816 1.00 68.25 94 PRO A N 1
ATOM 698 C CA . PRO A 1 94 ? 14.281 -8.201 -21.918 1.00 68.25 94 PRO A CA 1
ATOM 699 C C . PRO A 1 94 ? 14.963 -7.632 -23.169 1.00 68.25 94 PRO A C 1
ATOM 701 O O . PRO A 1 94 ? 14.265 -7.346 -24.152 1.00 68.25 94 PRO A O 1
ATOM 704 N N . PRO A 1 95 ? 16.289 -7.404 -23.132 1.00 69.44 95 PRO A N 1
ATOM 705 C CA . PRO A 1 95 ? 17.002 -6.864 -24.281 1.00 69.44 95 PRO A CA 1
ATOM 706 C C . PRO A 1 95 ? 16.595 -7.667 -25.512 1.00 69.44 95 PRO A C 1
ATOM 708 O O . PRO A 1 95 ? 16.595 -8.897 -25.462 1.00 69.44 95 PRO A O 1
ATOM 711 N N . SER A 1 96 ? 16.174 -6.977 -26.578 1.00 72.25 96 SER A N 1
ATOM 712 C CA . SER A 1 96 ? 15.809 -7.651 -27.818 1.00 72.25 96 SER A CA 1
ATOM 713 C C . SER A 1 96 ? 16.986 -8.530 -28.213 1.00 72.25 96 SER A C 1
ATOM 715 O O . SER A 1 96 ? 18.082 -8.006 -28.423 1.00 72.25 96 SER A O 1
ATOM 717 N N . GLU A 1 97 ? 16.786 -9.844 -28.282 1.00 64.31 97 GLU A N 1
ATOM 718 C CA . GLU A 1 97 ? 17.766 -10.710 -28.916 1.00 64.31 97 GLU A CA 1
ATOM 719 C C . GLU A 1 97 ? 17.861 -10.240 -30.366 1.00 64.31 97 GLU A C 1
ATOM 721 O O . GLU A 1 97 ? 16.959 -10.467 -31.173 1.00 64.31 97 GLU A O 1
ATOM 726 N N . SER A 1 98 ? 18.914 -9.489 -30.688 1.00 62.97 98 SER A N 1
ATOM 727 C CA . SER A 1 98 ? 19.263 -9.237 -32.077 1.00 62.97 98 SER A CA 1
ATOM 728 C C . SER A 1 98 ? 19.395 -10.611 -32.734 1.00 62.97 98 SER A C 1
ATOM 730 O O . SER A 1 98 ? 20.139 -11.439 -32.194 1.00 62.97 98 SER A O 1
ATOM 732 N N . PRO A 1 99 ? 18.700 -10.898 -33.853 1.00 59.25 99 PRO A N 1
ATOM 733 C CA . PRO A 1 99 ? 18.941 -12.141 -34.569 1.00 59.25 99 PRO A CA 1
ATOM 734 C C . PRO A 1 99 ? 20.448 -12.244 -34.849 1.00 59.25 99 PRO A C 1
ATOM 736 O O . PRO A 1 99 ? 21.079 -11.206 -35.095 1.00 59.25 99 PRO A O 1
ATOM 739 N N . PRO A 1 100 ? 21.045 -13.447 -34.751 1.00 64.25 100 PRO A N 1
ATOM 740 C CA . PRO A 1 100 ? 22.480 -13.615 -34.925 1.00 64.25 100 PRO A CA 1
ATOM 741 C C . PRO A 1 100 ? 22.924 -12.919 -36.214 1.00 64.25 100 PRO A C 1
ATOM 743 O O . PRO A 1 100 ? 22.395 -13.200 -37.289 1.00 64.25 100 PRO A O 1
ATOM 746 N N . GLN A 1 101 ? 23.883 -11.993 -36.093 1.00 61.28 101 GLN A N 1
ATOM 747 C CA . GLN A 1 101 ? 24.432 -11.228 -37.224 1.00 61.28 101 GLN A CA 1
ATOM 748 C C . GLN A 1 101 ? 25.108 -12.124 -38.276 1.00 61.28 101 GLN A C 1
ATOM 750 O O . GLN A 1 101 ? 25.371 -11.666 -39.382 1.00 61.28 101 GLN A O 1
ATOM 755 N N . ASP A 1 102 ? 25.317 -13.399 -37.942 1.00 63.53 102 ASP A N 1
ATOM 756 C CA . ASP A 1 102 ? 25.981 -14.403 -38.766 1.00 63.53 102 ASP A CA 1
ATOM 757 C C . ASP A 1 102 ? 25.008 -15.392 -39.428 1.00 63.53 102 ASP A C 1
ATOM 759 O O . ASP A 1 102 ? 25.416 -16.490 -39.812 1.00 63.53 102 ASP A O 1
ATOM 763 N N . ALA A 1 103 ? 23.718 -15.057 -39.570 1.00 58.12 103 ALA A N 1
ATOM 764 C CA . ALA A 1 103 ? 22.866 -15.833 -40.468 1.00 58.12 103 ALA A CA 1
ATOM 765 C C . ALA A 1 103 ? 23.517 -15.806 -41.866 1.00 58.12 103 ALA A C 1
ATOM 767 O O . ALA A 1 103 ? 23.727 -14.712 -42.402 1.00 58.12 103 ALA A O 1
ATOM 768 N N . PRO A 1 104 ? 23.902 -16.965 -42.442 1.00 62.75 104 PRO A N 1
ATOM 769 C CA . PRO A 1 104 ? 24.533 -16.982 -43.751 1.00 62.75 104 PRO A CA 1
ATOM 770 C C . PRO A 1 104 ? 23.598 -16.277 -44.725 1.00 62.75 104 PRO A C 1
ATOM 772 O O . PRO A 1 104 ? 22.398 -16.558 -44.735 1.00 62.75 104 PRO A O 1
ATOM 775 N N . ALA A 1 105 ? 24.146 -15.335 -45.498 1.00 64.19 105 ALA A N 1
ATOM 776 C CA . ALA A 1 105 ? 23.410 -14.708 -46.579 1.00 64.19 105 ALA A CA 1
ATOM 777 C C . ALA A 1 105 ? 22.795 -15.832 -47.414 1.00 64.19 105 ALA A C 1
ATOM 779 O O . ALA A 1 105 ? 23.517 -16.712 -47.896 1.00 64.19 105 ALA A O 1
ATOM 780 N N . ASP A 1 106 ? 21.467 -15.831 -47.500 1.00 64.25 106 ASP A N 1
ATOM 781 C CA . ASP A 1 106 ? 20.727 -16.713 -48.383 1.00 64.25 106 ASP A CA 1
ATOM 782 C C . ASP A 1 106 ? 21.254 -16.462 -49.798 1.00 64.25 106 ASP A C 1
ATOM 784 O O . ASP A 1 106 ? 20.994 -15.432 -50.415 1.00 64.25 106 ASP A O 1
ATOM 788 N N . THR A 1 107 ? 22.128 -17.361 -50.238 1.00 64.94 107 THR A N 1
ATOM 789 C CA . THR A 1 107 ? 22.740 -17.377 -51.563 1.00 64.94 107 THR A CA 1
ATOM 790 C C . THR A 1 107 ? 22.040 -18.467 -52.358 1.00 64.94 107 THR A C 1
ATOM 792 O O . THR A 1 107 ? 22.662 -19.409 -52.841 1.00 64.94 107 THR A O 1
ATOM 795 N N . SER A 1 108 ? 20.711 -18.386 -52.420 1.00 66.44 108 SER A N 1
ATOM 796 C CA . SER A 1 108 ? 19.931 -19.111 -53.413 1.00 66.44 108 SER A CA 1
ATOM 797 C C . SER A 1 108 ? 19.740 -18.209 -54.635 1.00 66.44 108 SER A C 1
ATOM 799 O O . SER A 1 108 ? 18.873 -17.339 -54.659 1.00 66.44 108 SER A O 1
ATOM 801 N N . ASP A 1 109 ? 20.616 -18.408 -55.621 1.00 59.62 109 ASP A N 1
ATOM 802 C CA . ASP A 1 109 ? 20.499 -17.928 -57.006 1.00 59.62 109 ASP A CA 1
ATOM 803 C C . ASP A 1 109 ? 20.184 -19.141 -57.903 1.00 59.62 109 ASP A C 1
ATOM 805 O O . ASP A 1 109 ? 20.788 -20.219 -57.659 1.00 59.62 109 ASP A O 1
#

Sequence (109 aa):
MLKAIERTVELTVTDIALAVGEKIILAGKVQMRGGANRMLLARFTRSGNPDLSFDGKGYLLSNLDGAADLEPRSVIADPFGNILVGGWALFEAPPSESPPQDAPADTSD

pLDDT: mean 85.36, std 15.27, range [42.56, 98.31]